Protein AF-T2S810-F1 (afdb_monomer_lite)

InterPro domains:
  IPR047781 Nickel-binding protein Mua [NF040738] (2-120)
  IPR047781 Nickel-binding protein Mua [PF28016] (2-120)

Foldseek 3Di:
DVVVVVVVVVVVVVVVVVVVVVVVVVVVVVVVVVVVPPDPPDPPVPPDFDFDQWDWDQDPVRDTDIDGDPDRHGDPVVVVVVVVVVVVVVVVVVVVVVVVVVVVVVVVVVVVVVVVVVVVVVVVVVVVD

pLDDT: mean 81.02, std 14.42, range [46.56, 98.38]

Radius of gyration: 32.92 Å; chains: 1; bounding box: 61×39×94 Å

Structure (mmCIF, N/CA/C/O backbone):
data_AF-T2S810-F1
#
_entry.id   AF-T2S810-F1
#
loop_
_atom_site.group_PDB
_atom_site.id
_atom_site.type_symbol
_atom_site.label_atom_id
_atom_site.label_alt_id
_atom_site.label_comp_id
_atom_site.label_asym_id
_atom_site.label_entity_id
_atom_site.label_seq_id
_atom_site.pdbx_PDB_ins_code
_atom_site.Cartn_x
_atom_site.Cartn_y
_atom_site.Cartn_z
_atom_site.occupancy
_atom_site.B_iso_or_equiv
_atom_site.auth_seq_id
_atom_site.auth_comp_id
_atom_site.auth_asym_id
_atom_site.auth_atom_id
_atom_site.pdbx_PDB_model_num
ATOM 1 N N . MET A 1 1 ? 28.184 -28.328 -49.155 1.00 57.72 1 MET A N 1
ATOM 2 C CA . MET A 1 1 ? 27.563 -29.270 -48.191 1.00 57.72 1 MET A CA 1
ATOM 3 C C . MET A 1 1 ? 27.354 -28.646 -46.806 1.00 57.72 1 MET A C 1
ATOM 5 O O . MET A 1 1 ? 26.373 -28.974 -46.155 1.00 57.72 1 MET A O 1
ATOM 9 N N . GLU A 1 2 ? 28.184 -27.689 -46.387 1.00 64.12 2 GLU A N 1
ATOM 10 C CA . GLU A 1 2 ? 28.179 -27.106 -45.029 1.00 64.12 2 GLU A CA 1
ATOM 11 C C . GLU A 1 2 ? 26.981 -26.181 -44.722 1.00 64.12 2 GLU A C 1
ATOM 13 O O . GLU A 1 2 ? 26.407 -26.231 -43.637 1.00 64.12 2 GLU A O 1
ATOM 18 N N . LEU A 1 3 ? 26.515 -25.394 -45.700 1.00 71.19 3 LEU A N 1
ATOM 19 C CA . LEU A 1 3 ? 25.398 -24.445 -45.528 1.00 71.19 3 LEU A CA 1
ATOM 20 C C . LEU A 1 3 ? 24.070 -25.114 -45.125 1.00 71.19 3 LEU A C 1
ATOM 22 O O . LEU A 1 3 ? 23.314 -24.565 -44.321 1.00 71.19 3 LEU A O 1
ATOM 26 N N . LYS A 1 4 ? 23.796 -26.315 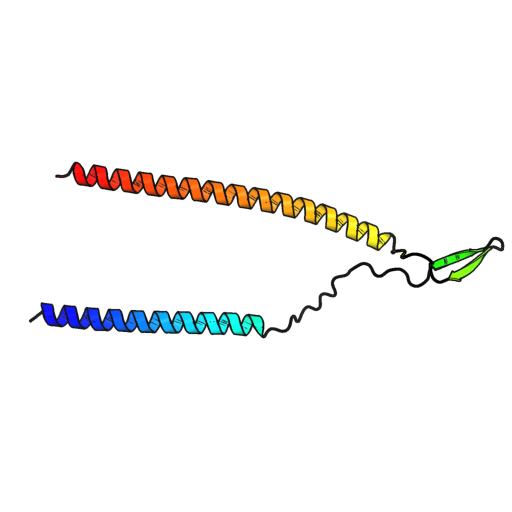-45.649 1.00 75.00 4 LYS A N 1
ATOM 27 C CA . LYS A 1 4 ? 22.577 -27.077 -45.327 1.00 75.00 4 LYS A CA 1
ATOM 28 C C . LYS A 1 4 ? 22.612 -27.610 -43.891 1.00 75.00 4 LYS A C 1
ATOM 30 O O . LYS A 1 4 ? 21.616 -27.509 -43.179 1.00 75.00 4 LYS A O 1
ATOM 35 N N . GLN A 1 5 ? 23.775 -28.077 -43.438 1.00 77.06 5 GLN A N 1
ATOM 36 C CA . GLN A 1 5 ? 23.971 -28.579 -42.075 1.00 77.06 5 GLN A CA 1
ATOM 37 C C . GLN A 1 5 ? 23.819 -27.458 -41.035 1.00 77.06 5 GLN A C 1
ATOM 39 O O . GLN A 1 5 ? 23.134 -27.631 -40.028 1.00 77.06 5 GLN A O 1
ATOM 44 N N . VAL A 1 6 ? 24.371 -26.270 -41.305 1.00 77.12 6 VAL A N 1
ATOM 45 C CA . VAL A 1 6 ? 24.225 -25.101 -40.418 1.00 77.12 6 VAL A CA 1
ATOM 46 C C . VAL A 1 6 ? 22.761 -24.651 -40.322 1.00 77.12 6 VAL A C 1
ATOM 48 O O . VAL A 1 6 ? 22.274 -24.356 -39.228 1.00 77.12 6 VAL A O 1
ATOM 51 N N . GLN A 1 7 ? 22.018 -24.657 -41.433 1.00 79.38 7 GLN A N 1
ATOM 52 C CA . GLN A 1 7 ? 20.589 -24.319 -41.434 1.00 79.38 7 GLN A CA 1
ATOM 53 C C . GLN A 1 7 ? 19.734 -25.333 -40.660 1.00 79.38 7 GLN A C 1
ATOM 55 O O . GLN A 1 7 ? 18.810 -24.937 -39.944 1.00 79.38 7 GLN A O 1
ATOM 60 N N . GLU A 1 8 ? 20.045 -26.625 -40.750 1.00 82.56 8 GLU A N 1
ATOM 61 C CA . GLU A 1 8 ? 19.369 -27.660 -39.963 1.00 82.56 8 GLU A CA 1
ATOM 62 C C . GLU A 1 8 ? 19.657 -27.527 -38.466 1.00 82.56 8 GLU A C 1
ATOM 64 O O . GLU A 1 8 ? 18.734 -27.615 -37.652 1.00 82.56 8 GLU A O 1
ATOM 69 N N . ILE A 1 9 ? 20.905 -27.237 -38.088 1.00 81.94 9 ILE A N 1
ATOM 70 C CA . ILE A 1 9 ? 21.284 -26.990 -36.690 1.00 81.94 9 ILE A CA 1
ATOM 71 C C . ILE A 1 9 ? 20.554 -25.755 -36.146 1.00 81.94 9 ILE A C 1
ATOM 73 O O . ILE A 1 9 ? 20.020 -25.795 -35.036 1.00 81.94 9 ILE A O 1
ATOM 77 N N . LEU A 1 10 ? 20.462 -24.675 -36.927 1.00 82.50 10 LEU A N 1
ATOM 78 C CA . LEU A 1 10 ? 19.724 -23.470 -36.538 1.00 82.50 10 LEU A CA 1
ATOM 79 C C . LEU A 1 10 ? 18.225 -23.736 -36.372 1.00 82.50 10 LEU A C 1
ATOM 81 O O . LEU A 1 10 ? 17.623 -23.254 -35.410 1.00 82.50 10 LEU A O 1
ATOM 85 N N . ARG A 1 11 ? 17.614 -24.538 -37.254 1.00 83.81 11 ARG A N 1
ATOM 86 C CA . ARG A 1 11 ? 16.208 -24.952 -37.111 1.00 83.81 11 ARG A CA 1
ATOM 87 C C . ARG A 1 11 ? 15.992 -25.783 -35.848 1.00 83.81 11 ARG A C 1
ATOM 89 O O . ARG A 1 11 ? 15.063 -25.492 -35.096 1.00 83.81 11 ARG A O 1
ATOM 96 N N . LYS A 1 12 ? 16.876 -26.746 -35.566 1.00 84.88 12 LYS A N 1
ATOM 97 C CA . LYS A 1 12 ? 16.826 -27.562 -34.341 1.00 84.88 12 LYS A CA 1
ATOM 98 C C . LYS A 1 12 ? 16.949 -26.694 -33.085 1.00 84.88 12 LYS A C 1
ATOM 100 O O . LYS A 1 12 ? 16.093 -26.786 -32.210 1.00 84.88 12 LYS A O 1
ATOM 105 N N . LYS A 1 13 ? 17.926 -25.779 -33.036 1.00 83.81 13 LYS A N 1
ATOM 106 C CA . LYS A 1 13 ? 18.113 -24.841 -31.911 1.00 83.81 13 LYS A CA 1
ATOM 107 C C . LYS A 1 13 ? 16.942 -23.870 -31.738 1.00 83.81 13 LYS A C 1
ATOM 109 O O . LYS A 1 13 ? 16.578 -23.524 -30.620 1.00 83.81 13 LYS A O 1
ATOM 114 N N . LYS A 1 14 ? 16.315 -23.426 -32.830 1.00 85.00 14 LYS A N 1
ATOM 115 C CA . LYS A 1 14 ? 15.133 -22.552 -32.764 1.00 85.00 14 LYS A CA 1
ATOM 116 C C . LYS A 1 14 ? 13.913 -23.292 -32.213 1.00 85.00 14 LYS A C 1
ATOM 118 O O . LYS A 1 14 ? 13.128 -22.700 -31.476 1.00 85.00 14 LYS A O 1
ATOM 123 N N . ASN A 1 15 ? 13.766 -24.572 -32.549 1.00 83.19 15 ASN A N 1
ATOM 124 C CA . ASN A 1 15 ? 12.685 -25.409 -32.040 1.00 83.19 15 ASN A CA 1
ATOM 125 C C . ASN A 1 15 ? 12.884 -25.758 -30.560 1.00 83.19 15 ASN A C 1
ATOM 127 O O . ASN A 1 15 ? 11.931 -25.646 -29.794 1.00 83.19 15 ASN A O 1
ATOM 131 N N . THR A 1 16 ? 14.111 -26.067 -30.129 1.00 83.75 16 THR A N 1
ATOM 132 C CA . THR A 1 16 ? 14.400 -26.305 -28.703 1.00 83.75 16 THR A CA 1
ATOM 133 C C . THR A 1 16 ? 14.153 -25.052 -27.863 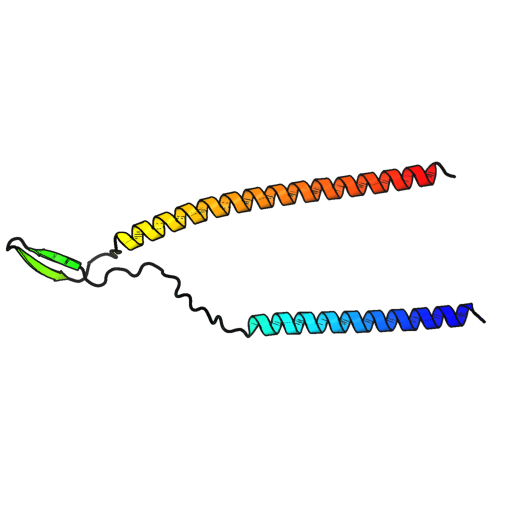1.00 83.75 16 THR A C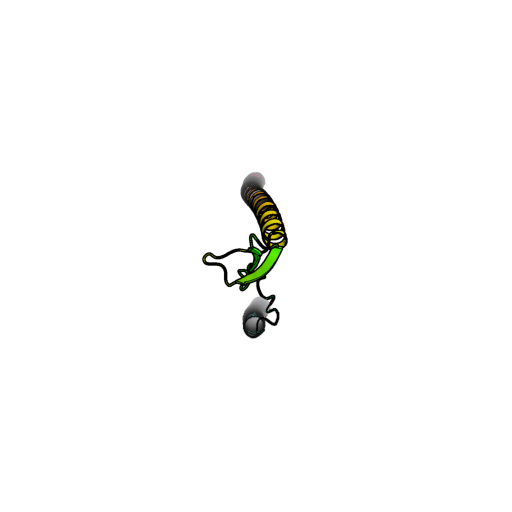 1
ATOM 135 O O . THR A 1 16 ? 13.544 -25.127 -26.801 1.00 83.75 16 THR A O 1
ATOM 138 N N . LEU A 1 17 ? 14.517 -23.873 -28.374 1.00 84.38 17 LEU A N 1
ATOM 139 C CA . LEU A 1 17 ? 14.272 -22.596 -27.699 1.00 84.38 17 LEU A CA 1
ATOM 140 C C . LEU A 1 17 ? 12.770 -22.283 -27.576 1.00 84.38 17 LEU A C 1
ATOM 142 O O . LEU A 1 17 ? 12.336 -21.721 -26.572 1.00 84.38 17 LEU A O 1
ATOM 146 N N . LYS A 1 18 ? 11.956 -22.669 -28.569 1.00 85.94 18 LYS A N 1
ATOM 147 C CA . LYS A 1 18 ? 10.490 -22.569 -28.473 1.00 85.94 18 LYS A CA 1
ATOM 148 C C . LYS A 1 18 ? 9.921 -23.499 -27.397 1.00 85.94 18 LYS A C 1
ATOM 150 O O . LYS A 1 18 ? 9.081 -23.037 -26.632 1.00 85.94 18 LYS A O 1
ATOM 155 N N . GLY A 1 19 ? 10.405 -24.741 -27.315 1.00 85.38 19 GLY A N 1
ATOM 156 C CA . GLY A 1 19 ? 10.002 -25.698 -26.276 1.00 85.38 19 GLY A CA 1
ATOM 157 C C . GLY A 1 19 ? 10.325 -25.193 -24.869 1.00 85.38 19 GLY A C 1
ATOM 158 O O . GLY A 1 19 ? 9.430 -25.067 -24.040 1.00 85.38 19 GLY A O 1
ATOM 159 N N . LEU A 1 20 ? 11.563 -24.740 -24.644 1.00 85.00 20 LEU A N 1
ATOM 160 C CA . LEU A 1 20 ? 11.985 -24.180 -23.353 1.00 85.00 20 LEU A CA 1
ATOM 161 C C . LEU A 1 20 ? 11.161 -22.950 -22.940 1.00 85.00 20 LEU A C 1
ATOM 163 O O . LEU A 1 20 ? 10.843 -22.769 -21.769 1.00 85.00 20 LEU A O 1
ATOM 167 N N . LYS A 1 21 ? 10.774 -22.092 -23.895 1.00 85.12 21 LYS A N 1
ATOM 168 C CA . LYS A 1 21 ? 9.890 -20.949 -23.608 1.00 85.12 21 LYS A CA 1
ATOM 169 C C . LYS A 1 21 ? 8.497 -21.385 -23.153 1.00 85.12 21 LYS A C 1
ATOM 171 O O . LYS A 1 21 ? 7.924 -20.722 -22.292 1.00 85.12 21 LYS A O 1
ATOM 176 N N . GLN A 1 22 ? 7.961 -22.459 -23.731 1.00 86.12 22 GLN A N 1
ATOM 177 C CA . GLN A 1 22 ? 6.660 -23.008 -23.347 1.00 86.12 22 GLN A CA 1
ATOM 178 C C . GLN A 1 22 ? 6.720 -23.660 -21.962 1.00 86.12 22 GLN A C 1
ATOM 180 O O . GLN A 1 22 ? 5.847 -23.388 -21.144 1.00 86.12 22 GLN A O 1
ATOM 185 N N . GLU A 1 23 ? 7.782 -24.408 -21.657 1.00 85.81 23 GLU A N 1
ATOM 186 C CA . GLU A 1 23 ? 8.004 -24.998 -20.328 1.00 85.81 23 GLU A CA 1
ATOM 187 C C . GLU A 1 23 ? 8.138 -23.926 -19.238 1.00 85.81 23 GLU A C 1
ATOM 189 O O . GLU A 1 23 ? 7.479 -24.000 -18.205 1.00 85.81 23 GLU A O 1
ATOM 194 N N . ILE A 1 24 ? 8.920 -22.867 -19.486 1.00 87.44 24 ILE A N 1
ATOM 195 C CA . ILE A 1 24 ? 9.056 -21.740 -18.546 1.00 87.44 24 ILE A CA 1
ATOM 196 C C . ILE A 1 24 ? 7.706 -21.050 -18.315 1.00 87.44 24 ILE A C 1
ATOM 198 O O . ILE A 1 24 ? 7.413 -20.613 -17.202 1.00 87.44 24 ILE A O 1
ATOM 202 N N . TYR A 1 25 ? 6.886 -20.922 -19.359 1.00 85.00 25 TYR A N 1
ATOM 203 C CA . TYR A 1 25 ? 5.556 -20.334 -19.237 1.00 85.00 25 TYR A CA 1
ATOM 204 C C . TYR A 1 25 ? 4.617 -21.220 -18.405 1.00 85.00 25 TYR A C 1
ATOM 206 O O . TYR A 1 25 ? 3.953 -20.713 -17.504 1.00 85.00 25 TYR A O 1
ATOM 214 N N . GLN A 1 26 ? 4.625 -22.536 -18.629 1.00 85.44 26 GLN A N 1
ATOM 215 C CA . GLN A 1 26 ? 3.844 -23.490 -17.834 1.00 85.44 26 GLN A CA 1
ATOM 216 C C . GLN A 1 26 ? 4.270 -23.492 -16.361 1.00 85.44 26 GLN A C 1
ATOM 218 O O . GLN A 1 26 ? 3.422 -23.364 -15.483 1.00 85.44 26 GLN A O 1
ATOM 223 N N . GLN A 1 27 ? 5.575 -23.497 -16.078 1.00 83.25 27 GLN A N 1
ATOM 224 C CA . GLN A 1 27 ? 6.091 -23.416 -14.707 1.00 83.25 27 GLN A CA 1
ATOM 225 C C . GLN A 1 27 ? 5.712 -22.106 -14.000 1.00 83.25 27 GLN A C 1
ATOM 227 O O . GLN A 1 27 ? 5.518 -22.088 -12.783 1.00 83.25 27 GLN A O 1
ATOM 232 N N . LYS A 1 28 ? 5.615 -20.988 -14.733 1.00 81.19 28 LYS A N 1
ATOM 233 C CA . LYS A 1 28 ? 5.122 -19.718 -14.175 1.00 81.19 28 LYS A CA 1
ATOM 234 C C . LYS A 1 28 ? 3.645 -19.804 -13.809 1.00 81.19 28 LYS A C 1
ATOM 236 O O . LYS A 1 28 ? 3.293 -19.411 -12.701 1.00 81.19 28 LYS A O 1
ATOM 241 N N . LEU A 1 29 ? 2.819 -20.372 -14.687 1.00 76.75 29 LEU A N 1
ATOM 242 C CA . LEU A 1 29 ? 1.396 -20.581 -14.417 1.00 76.75 29 LEU A CA 1
ATOM 243 C C . LEU A 1 29 ? 1.170 -21.525 -13.227 1.00 76.75 29 LEU A C 1
ATOM 245 O O . LEU A 1 29 ? 0.325 -21.255 -12.380 1.00 76.75 29 LEU A O 1
ATOM 249 N N . GLU A 1 30 ? 1.955 -22.596 -13.098 1.00 77.12 30 GLU A N 1
ATOM 250 C CA . GLU A 1 30 ? 1.898 -23.496 -11.937 1.00 77.12 30 GLU A CA 1
ATOM 251 C C . GLU A 1 30 ? 2.317 -22.799 -10.630 1.00 77.12 30 GLU A C 1
ATOM 253 O O . GLU A 1 30 ? 1.704 -23.005 -9.577 1.00 77.12 30 GLU A O 1
ATOM 258 N N . LYS A 1 31 ? 3.327 -21.920 -10.676 1.00 75.88 31 LYS A N 1
ATOM 259 C CA . LYS A 1 31 ? 3.743 -21.106 -9.519 1.00 75.88 31 LYS A CA 1
ATOM 260 C C . LYS A 1 31 ? 2.697 -20.065 -9.112 1.00 75.88 31 LYS A C 1
ATOM 262 O O . LYS A 1 31 ? 2.514 -19.835 -7.916 1.00 75.88 31 LYS A O 1
ATOM 267 N N . GLU A 1 32 ? 2.007 -19.459 -10.074 1.00 68.38 32 GLU A N 1
ATOM 268 C CA . GLU A 1 32 ? 0.904 -18.525 -9.817 1.00 68.38 32 GLU A CA 1
ATOM 269 C C . GLU A 1 32 ? -0.330 -19.251 -9.258 1.00 68.38 32 GLU A C 1
ATOM 271 O O . GLU A 1 32 ? -0.880 -18.834 -8.238 1.00 68.38 32 GLU A O 1
ATOM 276 N N . ASN A 1 33 ? -0.704 -20.399 -9.830 1.00 64.44 33 ASN A N 1
ATOM 277 C CA . ASN A 1 33 ? -1.832 -21.208 -9.352 1.00 64.44 33 ASN A CA 1
ATOM 278 C C . ASN A 1 33 ? -1.578 -21.848 -7.973 1.00 64.44 33 ASN A C 1
ATOM 280 O O . ASN A 1 33 ? -2.498 -22.034 -7.178 1.00 64.44 33 ASN A O 1
ATOM 284 N N . SER A 1 34 ? -0.324 -22.166 -7.642 1.00 63.59 34 SER A N 1
ATOM 285 C CA . SER A 1 34 ? 0.040 -22.604 -6.286 1.00 63.59 34 SER A CA 1
ATOM 286 C C . SER A 1 34 ? 0.069 -21.456 -5.272 1.00 63.59 34 SER A C 1
ATOM 288 O O . SER A 1 34 ? -0.100 -21.706 -4.079 1.00 63.59 34 SER A O 1
ATOM 290 N N . HIS A 1 35 ? 0.226 -20.201 -5.710 1.00 58.38 35 HIS A N 1
ATOM 291 C CA . HIS A 1 35 ? 0.049 -19.029 -4.845 1.00 58.38 35 HIS A CA 1
ATOM 292 C C . HIS A 1 35 ? -1.426 -18.708 -4.581 1.00 58.38 35 HIS A C 1
ATOM 294 O O . HIS A 1 35 ? -1.743 -18.296 -3.469 1.00 58.38 35 HIS A O 1
ATOM 300 N N . SER A 1 36 ? -2.329 -18.939 -5.539 1.00 56.88 36 SER A N 1
ATOM 301 C CA . SER A 1 36 ? -3.769 -18.696 -5.351 1.00 56.88 36 SER A CA 1
ATOM 302 C C . SER A 1 36 ? -4.471 -19.760 -4.495 1.00 56.88 36 SER A C 1
ATOM 304 O O . SER A 1 36 ? -5.436 -19.444 -3.804 1.00 56.88 36 SER A O 1
ATOM 306 N N . ASN A 1 37 ? -3.961 -20.999 -4.474 1.00 52.41 37 ASN A N 1
ATOM 307 C CA . ASN A 1 37 ? -4.493 -22.094 -3.646 1.00 52.41 37 ASN A CA 1
ATOM 308 C C . ASN A 1 37 ? -3.927 -22.151 -2.220 1.00 52.41 37 ASN A C 1
ATOM 310 O O . ASN A 1 37 ? -4.377 -22.964 -1.405 1.00 52.41 37 ASN A O 1
ATOM 314 N N . LYS A 1 38 ? -2.979 -21.277 -1.872 1.00 52.94 38 LYS A N 1
ATOM 315 C CA . LYS A 1 38 ? -2.701 -21.005 -0.464 1.00 52.94 38 LYS A CA 1
ATOM 316 C C . LYS A 1 38 ? -3.898 -20.237 0.077 1.00 52.94 38 LYS A C 1
ATOM 318 O O . LYS A 1 38 ? -3.995 -19.025 -0.094 1.00 52.94 38 LYS A O 1
ATOM 323 N N . LYS A 1 39 ? -4.815 -20.952 0.741 1.00 50.56 39 LYS A N 1
ATOM 324 C CA . LYS A 1 39 ? -5.747 -20.328 1.690 1.00 50.56 39 LYS A CA 1
ATOM 325 C C . LYS A 1 39 ? -4.940 -19.311 2.502 1.00 50.56 39 LYS A C 1
ATOM 327 O O . LYS A 1 39 ? -3.839 -19.675 2.925 1.00 50.56 39 LYS A O 1
ATOM 332 N N . PRO A 1 40 ? -5.428 -18.079 2.715 1.00 49.66 40 PRO A N 1
ATOM 333 C CA . PRO A 1 40 ? -4.768 -17.158 3.621 1.00 49.66 40 PRO A CA 1
ATOM 334 C C . PRO A 1 40 ? -4.735 -17.828 4.998 1.00 49.66 40 PRO A C 1
ATOM 336 O O . PRO A 1 40 ? -5.713 -17.826 5.734 1.00 49.66 40 PRO A O 1
ATOM 339 N N . GLN A 1 41 ? -3.615 -18.477 5.314 1.00 50.03 41 GLN A N 1
ATOM 340 C CA . GLN A 1 41 ? -3.359 -19.109 6.607 1.00 50.03 41 GLN A CA 1
ATOM 341 C C . GLN A 1 41 ? -3.011 -18.071 7.674 1.00 50.03 41 GLN A C 1
ATOM 343 O O . GLN A 1 41 ? -2.756 -18.421 8.817 1.00 50.03 41 GLN A O 1
ATOM 348 N N . ASN A 1 42 ? -3.094 -16.797 7.303 1.00 48.31 42 ASN A N 1
ATOM 349 C CA . ASN A 1 42 ? -3.154 -15.680 8.208 1.00 48.31 42 ASN A CA 1
ATOM 350 C C . ASN A 1 42 ? -4.542 -15.058 8.051 1.00 48.31 42 ASN A C 1
ATOM 352 O O . ASN A 1 42 ? -4.710 -14.031 7.396 1.00 48.31 42 ASN A O 1
ATOM 356 N N . THR A 1 43 ? -5.538 -15.617 8.738 1.00 48.84 43 THR A N 1
ATOM 357 C CA . THR A 1 43 ? -6.428 -14.728 9.489 1.00 48.84 43 THR A CA 1
ATOM 358 C C . THR A 1 43 ? -5.577 -14.106 10.594 1.00 48.84 43 THR A C 1
ATOM 360 O O . THR A 1 43 ? -5.729 -14.413 11.772 1.00 48.84 43 THR A O 1
ATOM 363 N N . GLU A 1 44 ? -4.636 -13.241 10.212 1.00 53.38 44 GLU A N 1
ATOM 364 C CA . GLU A 1 44 ? -4.393 -12.059 11.013 1.00 53.38 44 GLU A CA 1
ATOM 365 C C . GLU A 1 44 ? -5.764 -11.403 11.030 1.00 53.38 44 GLU A C 1
ATOM 367 O O . GLU A 1 44 ? -6.168 -10.772 10.052 1.00 53.38 44 GLU A O 1
ATOM 372 N N . GLU A 1 45 ? -6.558 -11.719 12.059 1.00 52.22 45 GLU A N 1
ATOM 373 C CA . GLU A 1 45 ? -7.753 -10.963 12.368 1.00 52.22 45 GLU A CA 1
ATOM 374 C C . GLU A 1 45 ? -7.281 -9.524 12.323 1.00 52.22 45 GLU A C 1
ATOM 376 O O . GLU A 1 45 ? -6.488 -9.103 13.165 1.00 52.22 45 GLU A O 1
ATOM 381 N N . TRP A 1 46 ? -7.659 -8.798 11.271 1.00 49.47 46 TRP A N 1
ATOM 382 C CA . TRP A 1 46 ? -7.427 -7.374 11.242 1.00 49.47 46 TRP A CA 1
ATOM 383 C C . TRP A 1 46 ? -8.028 -6.886 12.548 1.00 49.47 46 TRP A C 1
ATOM 385 O O . TRP A 1 46 ? -9.234 -7.042 12.764 1.00 49.47 46 TRP A O 1
ATOM 395 N N . ILE A 1 47 ? -7.163 -6.410 13.448 1.00 56.22 47 ILE A N 1
ATOM 396 C CA . ILE A 1 47 ? -7.524 -5.942 14.783 1.00 56.22 47 ILE A CA 1
ATOM 397 C C . ILE A 1 47 ? -8.215 -4.603 14.569 1.00 56.22 47 ILE A C 1
ATOM 399 O O . ILE A 1 47 ? -7.712 -3.528 14.890 1.00 56.22 47 ILE A O 1
ATOM 403 N N . PHE A 1 48 ? -9.367 -4.649 13.915 1.00 56.25 48 PHE A N 1
ATOM 404 C CA . PHE A 1 48 ? -10.268 -3.539 13.912 1.00 56.25 48 PHE A CA 1
ATOM 405 C C . PHE A 1 48 ? -10.739 -3.382 15.342 1.00 56.25 48 PHE A C 1
ATOM 407 O O . PHE A 1 48 ? -11.095 -4.375 15.989 1.00 56.25 48 PHE A O 1
ATOM 414 N N . PRO A 1 49 ? -10.735 -2.148 15.853 1.00 62.25 49 PRO A N 1
ATOM 415 C CA . PRO A 1 49 ? -11.184 -1.917 17.198 1.00 62.25 49 PRO A CA 1
ATOM 416 C C . PRO A 1 49 ? -12.622 -2.414 17.335 1.00 62.25 49 PRO A C 1
ATOM 418 O O . PRO A 1 49 ? -13.523 -1.934 16.646 1.00 62.25 49 PRO A O 1
ATOM 421 N N . LYS A 1 50 ? -12.834 -3.416 18.195 1.00 70.44 50 LYS A N 1
ATOM 422 C CA . LYS A 1 50 ? -14.178 -3.840 18.583 1.00 70.44 50 LYS A CA 1
ATOM 423 C C . LYS A 1 50 ? -14.719 -2.795 19.552 1.00 70.44 50 LYS A C 1
ATOM 425 O O . LYS A 1 50 ? -14.001 -2.321 20.435 1.00 70.44 50 LYS A O 1
ATOM 430 N N . ALA A 1 51 ? -15.961 -2.378 19.331 1.00 75.94 51 ALA A N 1
ATOM 431 C CA . ALA A 1 51 ? -16.624 -1.473 20.255 1.00 75.94 51 ALA A CA 1
ATOM 432 C C . ALA A 1 51 ? -16.806 -2.173 21.610 1.00 75.94 51 ALA A C 1
ATOM 434 O O . ALA A 1 51 ? -16.995 -3.386 21.659 1.00 75.94 51 ALA A O 1
ATOM 435 N N . LEU A 1 52 ? -16.742 -1.404 22.691 1.00 80.50 52 LEU A N 1
ATOM 436 C CA . LEU A 1 52 ? -17.047 -1.862 24.035 1.00 80.50 52 LEU A CA 1
ATOM 437 C C . LEU A 1 52 ? -18.508 -2.308 24.083 1.00 80.50 52 LEU A C 1
ATOM 439 O O . LEU A 1 52 ? -19.411 -1.555 23.714 1.00 80.50 52 LEU A O 1
ATOM 443 N N . GLU A 1 53 ? -18.719 -3.539 24.533 1.00 82.56 53 GLU A N 1
ATOM 444 C CA . GLU A 1 53 ? -20.052 -4.118 24.703 1.00 82.56 53 GLU A CA 1
ATOM 445 C C . GLU A 1 53 ? -20.685 -3.680 26.027 1.00 82.56 53 GLU A C 1
ATOM 447 O O . GLU A 1 53 ? -21.901 -3.509 26.103 1.00 82.56 53 GLU A O 1
ATOM 452 N N . GLU A 1 54 ? -19.857 -3.430 27.042 1.00 84.50 54 GLU A N 1
ATOM 453 C CA . GLU A 1 54 ? -20.268 -3.020 28.382 1.00 84.50 54 GLU A CA 1
ATOM 454 C C . GLU A 1 54 ? -19.364 -1.902 28.908 1.00 84.50 54 GLU A C 1
ATOM 456 O O . GLU A 1 54 ? -18.172 -1.837 28.598 1.00 84.50 54 GLU A O 1
ATOM 461 N N . VAL A 1 55 ? -19.950 -1.013 29.705 1.00 83.94 55 VAL A N 1
ATOM 462 C CA . VAL A 1 55 ? -19.270 0.074 30.410 1.00 83.94 55 VAL A CA 1
ATOM 463 C C . VAL A 1 55 ? -19.714 0.103 31.867 1.00 83.94 55 VAL A C 1
ATOM 465 O O . VAL A 1 55 ? -20.874 -0.168 32.183 1.00 83.94 55 VAL A O 1
ATOM 468 N N . GLU A 1 56 ? -18.783 0.439 32.752 1.00 88.06 56 GLU A N 1
ATOM 469 C CA . GLU A 1 56 ? -19.041 0.627 34.177 1.00 88.06 56 GLU A CA 1
ATOM 470 C C . GLU A 1 56 ? -19.424 2.085 34.443 1.00 88.06 56 GLU A C 1
ATOM 472 O O . GLU A 1 56 ? -18.735 3.016 34.021 1.00 88.06 56 GLU A O 1
ATOM 477 N N . ILE A 1 57 ? -20.554 2.283 35.117 1.00 88.06 57 ILE A N 1
ATOM 478 C CA . ILE A 1 57 ? -21.105 3.593 35.455 1.00 88.06 57 ILE A CA 1
ATOM 479 C C . ILE A 1 57 ? -21.135 3.716 36.973 1.00 88.06 57 ILE A C 1
ATOM 481 O O . ILE A 1 57 ? -21.731 2.883 37.656 1.00 88.06 57 ILE A O 1
ATOM 485 N N . TYR A 1 58 ? -20.536 4.788 37.485 1.00 90.69 58 TYR A N 1
ATOM 486 C CA . TYR A 1 58 ? -20.652 5.171 38.886 1.00 90.69 58 TYR A CA 1
ATOM 487 C C . TYR A 1 58 ? -21.958 5.931 39.105 1.00 90.69 58 TYR A C 1
ATOM 489 O O . TYR A 1 58 ? -22.175 6.999 38.525 1.00 90.69 58 TYR A O 1
ATOM 497 N N . THR A 1 59 ? -22.843 5.378 39.929 1.00 86.56 59 THR A N 1
ATOM 498 C CA . THR A 1 59 ? -24.058 6.072 40.362 1.00 86.56 59 THR A CA 1
ATOM 499 C C . THR A 1 59 ? -23.761 7.039 41.504 1.00 86.56 59 THR A C 1
ATOM 501 O O . THR A 1 59 ? -22.716 6.980 42.149 1.00 86.56 59 THR A O 1
ATOM 504 N N . LYS A 1 60 ? -24.709 7.946 41.770 1.00 89.25 60 LYS A N 1
ATOM 505 C CA . LYS A 1 60 ? -24.608 8.935 42.857 1.00 89.25 60 LYS A CA 1
ATOM 506 C C . LYS A 1 60 ? -24.449 8.297 44.243 1.00 89.25 60 LYS A C 1
ATOM 508 O O . LYS A 1 60 ? -23.914 8.940 45.136 1.00 89.25 60 LYS A O 1
ATOM 513 N N . ASP A 1 61 ? -24.855 7.038 44.384 1.00 91.38 61 ASP A N 1
ATOM 514 C CA . ASP A 1 61 ? -24.768 6.258 45.621 1.00 91.38 61 ASP A CA 1
ATOM 515 C C . ASP A 1 61 ? -23.447 5.471 45.737 1.00 91.38 61 ASP A C 1
ATOM 517 O O . ASP A 1 61 ? -23.353 4.520 46.511 1.00 91.38 61 ASP A O 1
ATOM 521 N N . ASN A 1 62 ? -22.426 5.830 44.944 1.00 85.06 62 ASN A N 1
ATOM 522 C CA . ASN A 1 62 ? -21.137 5.134 44.847 1.00 85.06 62 ASN A CA 1
ATOM 523 C C . ASN A 1 62 ? -21.240 3.644 44.468 1.00 85.06 62 ASN A C 1
ATOM 525 O O . ASN A 1 62 ? -20.328 2.864 44.744 1.00 85.06 62 ASN A O 1
ATOM 529 N N . GLN A 1 63 ? -22.320 3.234 43.801 1.00 89.75 63 GLN A N 1
ATOM 530 C CA . GLN A 1 63 ? -22.442 1.879 43.267 1.00 89.75 63 GLN A CA 1
ATOM 531 C C . GLN A 1 63 ? -21.937 1.832 41.824 1.00 89.75 63 GLN A C 1
ATOM 533 O O . GLN A 1 63 ? -22.086 2.788 41.062 1.00 89.75 63 GLN A O 1
ATOM 538 N N . ILE A 1 64 ? -21.343 0.701 41.446 1.00 89.06 64 ILE A N 1
ATOM 539 C CA . ILE A 1 64 ? -20.878 0.451 40.081 1.00 89.06 64 ILE A CA 1
ATOM 540 C C . ILE A 1 64 ? -21.932 -0.393 39.372 1.00 89.06 64 ILE A C 1
ATOM 542 O O . ILE A 1 64 ? -22.238 -1.503 39.807 1.00 89.06 64 ILE A O 1
ATOM 546 N N . ILE A 1 65 ? -22.476 0.126 38.273 1.00 89.69 65 ILE A N 1
ATOM 547 C CA . ILE A 1 65 ? -23.453 -0.578 37.437 1.00 89.69 65 ILE A CA 1
ATOM 548 C C . ILE A 1 65 ? -22.841 -0.834 36.063 1.00 89.69 65 ILE A C 1
ATOM 550 O O . ILE A 1 65 ? -22.277 0.071 35.450 1.00 89.69 65 ILE A O 1
ATOM 554 N N . LYS A 1 66 ? -22.982 -2.062 35.559 1.00 90.31 66 LYS A N 1
ATOM 555 C CA . LYS A 1 66 ? -22.620 -2.413 34.182 1.00 90.31 66 LYS A CA 1
ATOM 556 C C . LYS A 1 66 ? -23.788 -2.125 33.251 1.00 90.31 66 LYS A C 1
ATOM 558 O O . LYS A 1 66 ? -24.904 -2.584 33.489 1.00 90.31 66 LYS A O 1
ATOM 563 N N . ALA A 1 67 ? -23.534 -1.370 32.191 1.00 87.31 67 ALA A N 1
ATOM 564 C CA . ALA A 1 67 ? -24.537 -1.017 31.196 1.00 87.31 67 ALA A CA 1
ATOM 565 C C . ALA A 1 67 ? -23.986 -1.169 29.780 1.00 87.31 67 ALA A C 1
ATOM 567 O O . ALA A 1 67 ? -22.785 -1.042 29.542 1.00 87.31 67 ALA A O 1
ATOM 568 N N . LYS A 1 68 ? -24.883 -1.390 28.818 1.00 86.94 68 LYS A N 1
ATOM 569 C CA . LYS A 1 68 ? -24.524 -1.349 27.399 1.00 86.94 68 LYS A CA 1
ATOM 570 C C . LYS A 1 68 ? -24.470 0.106 26.933 1.00 86.94 68 LYS A C 1
ATOM 572 O O . LYS A 1 68 ? -25.422 0.850 27.181 1.00 86.94 68 LYS A O 1
ATOM 577 N N . PRO A 1 69 ? -23.396 0.540 26.260 1.00 84.88 69 PRO A N 1
ATOM 578 C CA . PRO A 1 69 ? -23.281 1.920 25.828 1.00 84.88 69 PRO A CA 1
ATOM 579 C C . PRO A 1 69 ? -24.252 2.231 24.679 1.00 84.88 69 PRO A C 1
ATOM 581 O O . PRO A 1 69 ? -24.351 1.489 23.705 1.00 84.88 69 PRO A O 1
ATOM 584 N N . CYS A 1 70 ? -24.940 3.374 24.753 1.00 80.69 70 CYS A N 1
ATOM 585 C CA . CYS A 1 70 ? -25.892 3.807 23.717 1.00 80.69 70 CYS A CA 1
ATOM 586 C C . CYS A 1 70 ? -25.224 4.199 22.384 1.00 80.69 70 CYS A C 1
ATOM 588 O O . CYS A 1 70 ? -25.898 4.358 21.369 1.00 80.69 70 CYS A O 1
ATOM 590 N N . LYS A 1 71 ? -23.902 4.406 22.382 1.00 78.62 71 LYS A N 1
ATOM 591 C CA . LYS A 1 71 ? -23.085 4.717 21.201 1.00 78.62 71 LYS A CA 1
ATOM 592 C C . LYS A 1 71 ? -21.868 3.799 21.182 1.00 78.62 71 LYS A C 1
ATOM 594 O O . LYS A 1 71 ? -21.419 3.359 22.235 1.00 78.62 71 LYS A O 1
ATOM 599 N N . ARG A 1 72 ? -21.297 3.554 19.995 1.00 73.31 72 ARG A N 1
ATOM 600 C CA . ARG A 1 72 ? -20.026 2.822 19.867 1.00 73.31 72 ARG A CA 1
ATOM 601 C C . ARG A 1 72 ? -18.927 3.567 20.623 1.00 73.31 72 ARG A C 1
ATOM 603 O O . ARG A 1 72 ? -18.460 4.608 20.169 1.00 73.31 72 ARG A O 1
ATOM 610 N N . LEU A 1 73 ? -18.537 3.015 21.763 1.00 72.56 73 LEU A N 1
ATOM 611 C CA . LEU A 1 73 ? -17.366 3.423 22.525 1.00 72.56 73 LEU A CA 1
ATOM 612 C C . LEU A 1 73 ? -16.250 2.430 22.237 1.00 72.56 73 LEU A C 1
ATOM 614 O O . LEU A 1 73 ? -16.509 1.246 22.069 1.00 72.56 73 LEU A O 1
ATOM 618 N N . PHE A 1 74 ? -15.017 2.903 22.150 1.00 75.38 74 PHE A N 1
ATOM 619 C CA . PHE A 1 74 ? -13.846 2.052 21.969 1.00 75.38 74 PHE A CA 1
ATOM 620 C C . PHE A 1 74 ? -12.940 2.219 23.180 1.00 75.38 74 PHE A C 1
ATOM 622 O O . PHE A 1 74 ? -12.938 3.277 23.807 1.00 75.38 74 PHE A O 1
ATOM 629 N N . ASN A 1 75 ? -12.169 1.182 23.500 1.00 78.56 75 ASN A N 1
ATOM 630 C CA . ASN A 1 75 ? -11.166 1.275 24.553 1.00 78.56 75 ASN A CA 1
ATOM 631 C C . ASN A 1 75 ? -10.146 2.379 24.206 1.00 78.56 75 ASN A C 1
ATOM 633 O O . ASN A 1 75 ? -9.646 2.436 23.079 1.00 78.56 75 ASN A O 1
ATOM 637 N N . GLU A 1 76 ? -9.832 3.243 25.172 1.00 78.31 76 GLU A N 1
ATOM 638 C CA . GLU A 1 76 ? -8.893 4.355 25.005 1.00 78.31 76 GLU A CA 1
ATOM 639 C C . GLU A 1 76 ? -7.498 3.887 24.566 1.00 78.31 76 GLU A C 1
ATOM 641 O O . GLU A 1 76 ? -6.919 4.454 23.637 1.00 78.31 76 GLU A O 1
ATOM 646 N N . GLY A 1 77 ? -6.989 2.792 25.141 1.00 77.62 77 GLY A N 1
ATOM 647 C CA . GLY A 1 77 ? -5.700 2.219 24.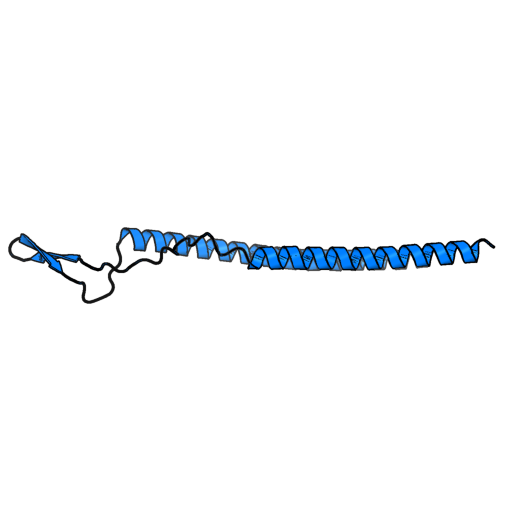746 1.00 77.62 77 GLY A CA 1
ATOM 648 C C . GLY A 1 77 ? -5.681 1.788 23.277 1.00 77.62 77 GLY A C 1
ATOM 649 O O . GLY A 1 77 ? -4.710 2.027 22.559 1.00 77.62 77 GLY A O 1
ATOM 650 N N . LEU A 1 78 ? -6.797 1.240 22.797 1.00 74.19 78 LEU A N 1
ATOM 651 C CA . LEU A 1 78 ? -6.951 0.791 21.416 1.00 74.19 78 LEU A CA 1
ATOM 652 C C . LEU A 1 78 ? -7.080 1.969 20.437 1.00 74.19 78 LEU A C 1
ATOM 654 O O . LEU A 1 78 ? -6.506 1.946 19.348 1.00 74.19 78 LEU A O 1
ATOM 658 N N . TYR A 1 79 ? -7.777 3.036 20.839 1.00 77.25 79 TYR A N 1
ATOM 659 C CA . TYR A 1 79 ? -7.836 4.287 20.078 1.00 77.25 79 TYR A CA 1
ATOM 660 C C . TYR A 1 79 ? -6.445 4.921 19.912 1.00 77.25 79 TYR A C 1
ATOM 662 O O . TYR A 1 79 ? -6.088 5.358 18.813 1.00 77.25 79 TYR A O 1
ATOM 670 N N . LEU A 1 80 ? -5.633 4.933 20.974 1.00 79.06 80 LEU A N 1
ATOM 671 C CA . LEU A 1 80 ? -4.266 5.458 20.932 1.00 79.06 80 LEU A CA 1
ATOM 672 C C . LEU A 1 80 ? -3.357 4.633 20.012 1.00 79.06 80 LEU A C 1
ATOM 674 O O . LEU A 1 80 ? -2.637 5.216 19.195 1.00 79.06 80 LEU A O 1
ATOM 678 N N . GLN A 1 81 ? -3.436 3.300 20.084 1.00 82.69 81 GLN A N 1
ATOM 679 C CA . GLN A 1 81 ? -2.710 2.398 19.181 1.00 82.69 81 GLN A CA 1
ATOM 680 C C . GLN A 1 81 ? -3.088 2.650 17.717 1.00 82.69 81 GLN A C 1
ATOM 682 O O . GLN A 1 81 ? -2.213 2.901 16.887 1.00 82.69 81 GLN A O 1
ATOM 687 N N . TYR A 1 82 ? -4.387 2.694 17.407 1.00 83.38 82 TYR A N 1
ATOM 688 C CA . TYR A 1 82 ? -4.873 2.983 16.056 1.00 83.38 82 TYR A CA 1
ATOM 689 C C . TYR A 1 82 ? -4.385 4.346 15.545 1.00 83.38 82 TYR A C 1
ATOM 691 O O . TYR A 1 82 ? -3.941 4.475 14.403 1.00 83.38 82 TYR A O 1
ATOM 699 N N . ARG A 1 83 ? -4.391 5.373 16.403 1.00 84.56 83 ARG A N 1
ATOM 700 C CA . ARG A 1 83 ? -3.880 6.707 16.065 1.00 84.56 83 ARG A CA 1
ATOM 701 C C . ARG A 1 83 ? -2.365 6.720 15.819 1.00 84.56 83 ARG A C 1
ATOM 703 O O . ARG A 1 83 ? -1.902 7.553 15.035 1.00 84.56 83 ARG A O 1
ATOM 710 N N . SER A 1 84 ? -1.585 5.857 16.475 1.00 85.69 84 SER A N 1
ATOM 711 C CA . SER A 1 84 ? -0.154 5.685 16.169 1.00 85.69 84 SER A CA 1
ATOM 712 C C . SER A 1 84 ? 0.030 5.050 14.796 1.00 85.69 84 SER A C 1
ATOM 714 O O . SER A 1 84 ? 0.655 5.650 13.922 1.00 85.69 84 SER A O 1
ATOM 716 N N . VAL A 1 85 ? -0.634 3.915 14.562 1.00 89.88 85 VAL A N 1
ATOM 717 C CA . VAL A 1 85 ? -0.552 3.169 13.298 1.00 89.88 85 VAL A CA 1
ATOM 718 C C . VAL A 1 85 ? -1.001 4.025 12.114 1.00 89.88 85 VAL A C 1
ATOM 720 O O . VAL A 1 85 ? -0.358 4.022 11.069 1.00 89.88 85 VAL A O 1
ATOM 723 N N . LEU A 1 86 ? -2.059 4.828 12.263 1.00 90.44 86 LEU A N 1
ATOM 724 C CA . LEU A 1 86 ? -2.486 5.766 11.221 1.00 90.44 86 LEU A CA 1
ATOM 725 C C . LEU A 1 86 ? -1.417 6.814 10.888 1.00 90.44 86 LEU A C 1
ATOM 727 O O . LEU A 1 86 ? -1.237 7.159 9.716 1.00 90.44 86 LEU A O 1
ATOM 731 N N . ARG A 1 87 ? -0.719 7.342 11.902 1.00 93.19 87 ARG A N 1
ATOM 732 C CA . ARG A 1 87 ? 0.370 8.306 11.696 1.00 93.19 87 ARG A CA 1
ATOM 733 C C . ARG A 1 87 ? 1.540 7.652 10.971 1.00 93.19 87 ARG A C 1
ATOM 735 O O . ARG A 1 87 ? 2.007 8.207 9.978 1.00 93.19 87 ARG A O 1
ATOM 742 N N . GLU A 1 88 ? 1.950 6.467 11.406 1.00 94.50 88 GLU A N 1
ATOM 743 C CA . GLU A 1 88 ? 3.006 5.683 10.760 1.00 94.50 88 GLU A CA 1
ATOM 744 C C . GLU A 1 88 ? 2.644 5.332 9.314 1.00 94.50 88 GLU A C 1
ATOM 746 O O . GLU A 1 88 ? 3.429 5.582 8.403 1.00 94.50 88 GLU A O 1
ATOM 751 N N . ASN A 1 89 ? 1.419 4.864 9.062 1.00 95.31 89 ASN A N 1
ATOM 752 C CA . ASN A 1 89 ? 0.942 4.537 7.718 1.00 95.31 89 ASN A CA 1
ATOM 753 C C . ASN A 1 89 ? 0.993 5.753 6.782 1.00 95.31 89 ASN A C 1
ATOM 755 O O . ASN A 1 89 ? 1.418 5.638 5.632 1.00 95.31 89 ASN A O 1
ATOM 759 N N . ARG A 1 90 ? 0.601 6.935 7.276 1.00 96.06 90 ARG A N 1
ATOM 760 C CA . ARG A 1 90 ? 0.680 8.182 6.506 1.00 96.06 90 ARG A CA 1
ATOM 761 C C . ARG A 1 90 ? 2.125 8.539 6.154 1.00 96.06 90 ARG A C 1
ATOM 763 O O . ARG A 1 90 ? 2.385 8.942 5.022 1.00 96.06 90 ARG A O 1
ATOM 770 N N . LEU A 1 91 ? 3.057 8.384 7.095 1.00 97.00 91 LEU A N 1
ATOM 771 C CA . LEU A 1 91 ? 4.482 8.618 6.846 1.00 97.00 91 LEU A CA 1
ATOM 772 C C . LEU A 1 91 ? 5.032 7.631 5.813 1.00 97.00 91 LEU A C 1
ATOM 774 O O . LEU A 1 91 ? 5.654 8.053 4.841 1.00 97.00 91 LEU A O 1
ATOM 778 N N . LEU A 1 92 ? 4.744 6.339 5.975 1.00 97.69 92 LEU A N 1
ATOM 779 C CA . LEU A 1 92 ? 5.184 5.291 5.056 1.00 97.69 92 LEU A CA 1
ATOM 780 C C . LEU A 1 92 ? 4.652 5.512 3.638 1.00 97.69 92 LEU A C 1
ATOM 782 O O . LEU A 1 92 ? 5.425 5.429 2.688 1.00 97.69 92 LEU A O 1
ATOM 786 N N . LYS A 1 93 ? 3.376 5.883 3.482 1.00 97.50 93 LYS A N 1
ATOM 787 C CA . LYS A 1 93 ? 2.805 6.243 2.173 1.00 97.50 93 LYS A CA 1
ATOM 788 C C . LYS A 1 93 ? 3.537 7.415 1.529 1.00 97.50 93 LYS A C 1
ATOM 790 O O . LYS A 1 93 ? 3.853 7.353 0.349 1.00 97.50 93 LYS A O 1
ATOM 795 N N . ASN A 1 94 ? 3.866 8.452 2.297 1.00 97.50 94 ASN A N 1
ATOM 796 C CA . ASN A 1 94 ? 4.631 9.582 1.772 1.00 97.50 94 ASN A CA 1
ATOM 797 C C . ASN A 1 94 ? 6.045 9.169 1.335 1.00 97.50 94 ASN A C 1
ATOM 799 O O . ASN A 1 94 ? 6.527 9.637 0.305 1.00 97.50 94 ASN A O 1
ATOM 803 N N . HIS A 1 95 ? 6.717 8.308 2.103 1.00 97.81 95 HIS A N 1
ATOM 804 C CA . HIS A 1 95 ? 8.028 7.775 1.726 1.00 97.81 95 HIS A CA 1
ATOM 805 C C . HIS A 1 95 ? 7.957 6.916 0.463 1.00 97.81 95 HIS A C 1
ATOM 807 O O . HIS A 1 95 ? 8.803 7.080 -0.415 1.00 97.81 95 HIS A O 1
ATOM 813 N N . LEU A 1 96 ? 6.933 6.067 0.349 1.00 98.06 96 LEU A N 1
ATOM 814 C CA . LEU A 1 96 ? 6.671 5.265 -0.841 1.00 98.06 96 LEU A CA 1
ATOM 815 C C . LEU A 1 96 ? 6.506 6.166 -2.071 1.00 98.06 96 LEU A C 1
ATOM 817 O O . LEU A 1 96 ? 7.260 6.025 -3.025 1.00 98.06 96 LEU A O 1
ATOM 821 N N . SER A 1 97 ? 5.631 7.175 -1.999 1.0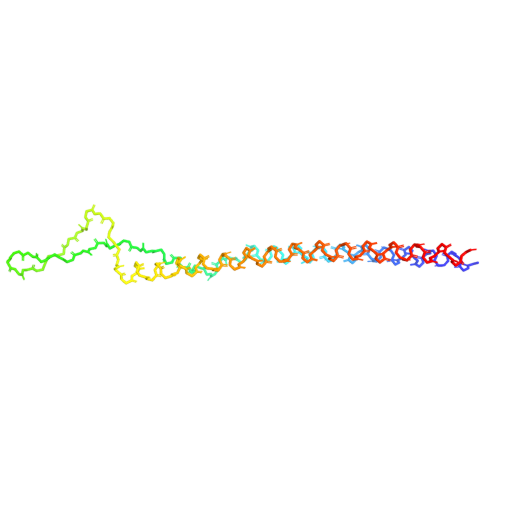0 97.25 97 SER A N 1
ATOM 822 C CA . SER A 1 97 ? 5.402 8.103 -3.112 1.00 97.25 97 SER A CA 1
ATOM 823 C C . SER A 1 97 ? 6.668 8.855 -3.533 1.00 97.25 97 SER A C 1
ATOM 825 O O . SER A 1 97 ? 6.891 9.075 -4.722 1.00 97.25 97 SER A O 1
ATOM 827 N N . LYS A 1 98 ? 7.526 9.243 -2.576 1.00 98.06 98 LYS A N 1
ATOM 828 C CA . LYS A 1 98 ? 8.827 9.862 -2.889 1.00 98.06 98 LYS A CA 1
ATOM 829 C C . LYS A 1 98 ? 9.743 8.896 -3.638 1.00 98.06 98 LYS A C 1
ATOM 831 O O . LYS A 1 98 ? 10.396 9.303 -4.593 1.00 98.06 98 LYS A O 1
ATOM 836 N N . LYS A 1 99 ? 9.787 7.630 -3.215 1.00 98.31 99 LYS A N 1
ATOM 837 C CA . LYS A 1 99 ? 10.599 6.599 -3.868 1.00 98.31 99 LYS A CA 1
ATOM 838 C C . LYS A 1 99 ? 10.068 6.236 -5.250 1.00 98.31 99 LYS A C 1
ATOM 840 O O . LYS A 1 99 ? 10.863 6.112 -6.173 1.00 98.31 99 LYS A O 1
ATOM 845 N N . ASP A 1 100 ? 8.753 6.162 -5.426 1.00 98.00 100 ASP A N 1
ATOM 846 C CA . ASP A 1 100 ? 8.134 5.942 -6.737 1.00 98.00 100 ASP A CA 1
ATOM 847 C C . ASP A 1 100 ? 8.465 7.075 -7.716 1.00 98.00 100 ASP A C 1
ATOM 849 O O . ASP A 1 100 ? 8.772 6.823 -8.883 1.00 98.00 100 ASP A O 1
ATOM 853 N N . PHE A 1 101 ? 8.470 8.320 -7.231 1.00 98.19 101 PHE A N 1
ATOM 854 C CA . PHE A 1 101 ? 8.891 9.474 -8.022 1.00 98.19 101 PHE A CA 1
ATOM 855 C C . PHE A 1 101 ? 10.374 9.402 -8.416 1.00 98.19 101 PHE A C 1
ATOM 857 O O . PHE A 1 101 ? 10.705 9.567 -9.588 1.00 98.19 101 PHE A O 1
ATOM 864 N N . GLU A 1 102 ? 11.263 9.091 -7.469 1.00 98.12 102 GLU A N 1
ATOM 865 C CA . GLU A 1 102 ? 12.700 8.908 -7.726 1.00 98.12 102 GLU A CA 1
ATOM 866 C C . GLU A 1 102 ? 12.955 7.795 -8.759 1.00 98.12 102 GLU A C 1
ATOM 868 O O . GLU A 1 102 ? 13.719 7.972 -9.705 1.00 98.12 102 GLU A O 1
ATOM 873 N N . ILE A 1 103 ? 12.241 6.670 -8.651 1.00 98.25 103 ILE A N 1
ATOM 874 C CA . ILE A 1 103 ? 12.305 5.574 -9.626 1.00 98.25 103 ILE A CA 1
ATOM 875 C C . ILE A 1 103 ? 11.850 6.036 -11.014 1.00 98.25 103 ILE A C 1
ATOM 877 O O . ILE A 1 103 ? 12.444 5.643 -12.021 1.00 98.25 103 ILE A O 1
ATOM 881 N N . ALA A 1 104 ? 10.782 6.831 -11.095 1.00 97.69 104 ALA A N 1
ATOM 882 C CA . ALA A 1 104 ? 10.291 7.349 -12.367 1.00 97.69 104 ALA A CA 1
ATOM 883 C C . ALA A 1 104 ? 11.320 8.273 -13.035 1.00 97.69 104 ALA A C 1
ATOM 885 O O . ALA A 1 104 ? 11.557 8.134 -14.237 1.00 97.69 104 ALA A O 1
ATOM 886 N N . LEU A 1 105 ? 11.969 9.149 -12.261 1.00 98.38 105 LEU A N 1
ATOM 887 C CA . LEU A 1 105 ? 13.055 10.005 -12.742 1.00 98.38 105 LEU A CA 1
ATOM 888 C C . LEU A 1 105 ? 14.234 9.182 -13.267 1.00 98.38 105 LEU A C 1
ATOM 890 O O . LEU A 1 105 ? 14.605 9.326 -14.430 1.00 98.38 105 LEU A O 1
ATOM 894 N N . LEU A 1 106 ? 14.743 8.239 -12.471 1.00 98.25 106 LEU A N 1
ATOM 895 C CA . LEU A 1 106 ? 15.870 7.389 -12.869 1.00 98.25 106 LEU A CA 1
ATOM 896 C C . LEU A 1 106 ? 15.570 6.584 -14.142 1.00 98.25 106 LEU A C 1
ATOM 898 O O . LEU A 1 106 ? 16.441 6.400 -14.988 1.00 98.25 106 LEU A O 1
ATOM 902 N N . LYS A 1 107 ? 14.327 6.122 -14.331 1.00 98.19 107 LYS A N 1
ATOM 903 C CA . LYS A 1 107 ? 13.915 5.442 -15.573 1.00 98.19 107 LYS A CA 1
ATOM 904 C C . LYS A 1 107 ? 13.985 6.357 -16.795 1.00 98.19 107 LYS A C 1
ATOM 906 O O . LYS A 1 107 ? 14.318 5.878 -17.881 1.00 98.19 107 LYS A O 1
ATOM 911 N N . ILE A 1 108 ? 13.637 7.633 -16.640 1.00 97.62 108 ILE A N 1
ATOM 912 C CA . ILE A 1 108 ? 13.727 8.631 -17.711 1.00 97.62 108 ILE A CA 1
ATOM 913 C C . ILE A 1 108 ? 15.195 8.891 -18.043 1.00 97.62 108 ILE A C 1
ATOM 915 O O . ILE A 1 108 ? 15.575 8.741 -19.203 1.00 97.62 108 ILE A O 1
ATOM 919 N N . GLU A 1 109 ? 16.018 9.172 -17.033 1.00 97.69 109 GLU A N 1
ATOM 920 C CA . GLU A 1 109 ? 17.454 9.424 -17.196 1.00 97.69 109 GLU A CA 1
ATOM 921 C C . GLU A 1 109 ? 18.157 8.253 -17.890 1.00 97.69 109 GLU A C 1
ATOM 923 O O . GLU A 1 109 ? 18.863 8.436 -18.878 1.00 97.69 109 GLU A O 1
ATOM 928 N N . LEU A 1 110 ? 17.891 7.023 -17.445 1.00 97.81 110 LEU A N 1
ATOM 929 C CA . LEU A 1 110 ? 18.480 5.813 -18.020 1.00 97.81 110 LEU A CA 1
ATOM 930 C C . LEU A 1 110 ? 18.042 5.617 -19.480 1.00 97.81 110 LEU A C 1
ATOM 932 O O . LEU A 1 110 ? 18.847 5.271 -20.348 1.00 97.81 110 LEU A O 1
ATOM 936 N N . ARG A 1 111 ? 16.765 5.872 -19.789 1.00 96.56 111 ARG A N 1
ATOM 937 C CA . ARG A 1 111 ? 16.260 5.822 -21.167 1.00 96.56 111 ARG A CA 1
ATOM 938 C C . ARG A 1 111 ? 16.964 6.845 -22.054 1.00 96.56 111 ARG A C 1
ATOM 940 O O . ARG A 1 111 ? 17.282 6.519 -23.198 1.00 96.56 111 ARG A O 1
ATOM 947 N N . ASP A 1 112 ? 17.154 8.060 -21.563 1.00 97.00 112 ASP A N 1
ATOM 948 C CA . ASP A 1 112 ? 17.734 9.146 -22.346 1.00 97.00 112 ASP A CA 1
ATOM 949 C C . ASP A 1 112 ? 19.243 8.915 -22.549 1.00 97.00 112 ASP A C 1
ATOM 951 O O . ASP A 1 112 ? 19.710 8.965 -23.686 1.00 97.00 112 ASP A O 1
ATOM 955 N N . LEU A 1 113 ? 19.952 8.430 -21.526 1.00 96.94 113 LEU A N 1
ATOM 956 C CA . LEU A 1 113 ? 21.338 7.961 -21.632 1.00 96.94 113 LEU A CA 1
ATOM 957 C C . LEU A 1 113 ? 21.491 6.817 -22.653 1.00 96.94 113 LEU A C 1
ATOM 959 O O . LEU A 1 113 ? 22.393 6.828 -23.489 1.00 96.94 113 LEU A O 1
ATOM 963 N N . HIS A 1 114 ? 20.576 5.842 -22.668 1.00 96.06 114 HIS A N 1
ATOM 964 C CA . HIS A 1 114 ? 20.573 4.791 -23.693 1.00 96.06 114 HIS A CA 1
ATOM 965 C C . HIS A 1 114 ? 20.351 5.327 -25.115 1.00 96.06 114 HIS A C 1
ATOM 967 O O . HIS A 1 114 ? 20.875 4.749 -26.073 1.00 96.06 114 HIS A O 1
ATOM 973 N N . LYS A 1 115 ? 19.555 6.390 -25.285 1.00 94.81 115 LYS A N 1
ATOM 974 C CA . LYS A 1 115 ? 19.379 7.037 -26.593 1.00 94.81 115 LYS A CA 1
ATOM 975 C C . LYS A 1 115 ? 20.656 7.750 -27.018 1.00 94.81 115 LYS A C 1
ATOM 977 O O . LYS A 1 115 ? 21.060 7.581 -28.164 1.00 94.81 115 LYS A O 1
ATOM 982 N N . GLU A 1 116 ? 21.299 8.478 -26.110 1.00 94.00 116 GLU A N 1
ATOM 983 C CA . GLU A 1 116 ? 22.573 9.150 -26.376 1.00 94.00 116 GLU A CA 1
ATOM 984 C C . GLU A 1 116 ? 23.645 8.150 -26.808 1.00 94.00 116 GLU A C 1
ATOM 986 O O . GLU A 1 116 ? 24.234 8.317 -27.874 1.00 94.00 116 GLU A O 1
ATOM 991 N N . ILE A 1 117 ? 23.826 7.051 -26.068 1.00 92.94 117 ILE A N 1
ATOM 992 C CA . ILE A 1 117 ? 24.781 5.991 -26.435 1.00 92.94 117 ILE A CA 1
ATOM 993 C C . ILE A 1 117 ? 24.510 5.465 -27.849 1.00 92.94 117 ILE A C 1
ATOM 995 O O . ILE A 1 117 ? 25.440 5.321 -28.644 1.00 92.94 117 ILE A O 1
ATOM 999 N N . LYS A 1 118 ? 23.245 5.193 -28.191 1.00 92.69 118 LYS A N 1
ATOM 1000 C CA . LYS A 1 118 ? 22.880 4.726 -29.537 1.00 92.69 118 LYS A CA 1
ATOM 1001 C C . LYS A 1 118 ? 23.213 5.756 -30.614 1.00 92.69 118 LYS A C 1
ATOM 1003 O O . LYS A 1 118 ? 23.717 5.376 -31.667 1.00 92.69 118 LYS A O 1
ATOM 1008 N N . LEU A 1 119 ? 22.945 7.037 -30.367 1.00 90.81 119 LEU A N 1
ATOM 1009 C CA . LEU A 1 119 ? 23.277 8.112 -31.303 1.00 90.81 119 LEU A CA 1
ATOM 1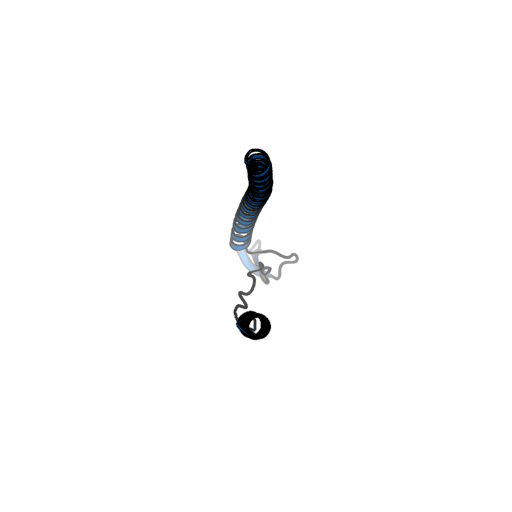010 C C . LEU A 1 119 ? 24.791 8.220 -31.517 1.00 90.81 119 LEU A C 1
ATOM 1012 O O . LEU A 1 119 ? 25.230 8.265 -32.665 1.00 90.81 119 LEU A O 1
ATOM 1016 N N . TYR A 1 120 ? 25.585 8.174 -30.443 1.00 89.12 120 TYR A N 1
ATOM 1017 C CA . TYR A 1 120 ? 27.047 8.166 -30.532 1.00 89.12 120 TYR A CA 1
ATOM 1018 C C . TYR A 1 120 ? 27.576 6.960 -31.317 1.00 89.12 120 TYR A C 1
ATOM 1020 O O . TYR A 1 120 ? 28.442 7.118 -32.175 1.00 89.12 120 TYR A O 1
ATOM 1028 N N . GLN A 1 121 ? 27.033 5.761 -31.082 1.00 86.00 121 GLN A N 1
ATOM 1029 C CA . GLN A 1 121 ? 27.407 4.563 -31.842 1.00 86.00 121 GLN A CA 1
ATOM 1030 C C . GLN A 1 121 ? 27.110 4.720 -33.339 1.00 86.00 121 GLN A C 1
ATOM 1032 O O . GLN A 1 121 ? 27.960 4.399 -34.164 1.00 86.00 121 GLN A O 1
ATOM 1037 N N . VAL A 1 122 ? 25.938 5.253 -33.698 1.00 82.38 122 VAL A N 1
ATOM 1038 C CA . VAL A 1 122 ? 25.565 5.504 -35.101 1.00 82.38 122 VAL A CA 1
ATOM 1039 C C . VAL A 1 122 ? 26.479 6.549 -35.746 1.00 82.38 122 VAL A C 1
ATOM 1041 O O . VAL A 1 122 ? 26.920 6.348 -36.874 1.00 82.38 122 VAL A O 1
ATOM 1044 N N . GLN A 1 123 ? 26.800 7.639 -35.047 1.00 75.94 123 GLN A N 1
ATOM 1045 C CA . GLN A 1 123 ? 27.695 8.678 -35.565 1.00 75.94 123 GLN A CA 1
ATOM 1046 C C . GLN A 1 123 ? 29.130 8.182 -35.763 1.00 75.94 123 GLN A C 1
ATOM 1048 O O . GLN A 1 123 ? 29.748 8.516 -36.770 1.00 75.94 123 GLN A O 1
ATOM 1053 N N . ASN A 1 124 ? 29.658 7.370 -34.846 1.00 70.75 124 ASN A N 1
ATOM 1054 C CA . ASN A 1 124 ? 31.001 6.804 -34.991 1.00 70.75 124 ASN A CA 1
ATOM 1055 C C . ASN A 1 124 ? 31.060 5.776 -36.133 1.00 70.75 124 ASN A C 1
ATOM 1057 O O . ASN A 1 124 ? 31.976 5.826 -36.944 1.00 70.75 124 ASN A O 1
ATOM 1061 N N . LEU A 1 125 ? 30.026 4.943 -36.299 1.00 65.06 125 LEU A N 1
ATOM 1062 C CA . LEU A 1 125 ? 29.909 4.028 -37.446 1.00 65.06 125 LEU A CA 1
ATOM 1063 C C . LEU A 1 125 ? 29.820 4.746 -38.807 1.00 65.06 125 LEU A C 1
ATOM 1065 O O . LEU A 1 125 ? 30.108 4.138 -39.836 1.00 65.06 125 LEU A O 1
ATOM 1069 N N . LEU A 1 126 ? 29.387 6.010 -38.825 1.00 60.69 126 LEU A N 1
ATOM 1070 C CA . LEU A 1 126 ? 29.354 6.853 -40.025 1.00 60.69 126 LEU A CA 1
ATOM 1071 C C . LEU A 1 126 ? 30.681 7.576 -40.292 1.00 60.69 126 LEU A C 1
ATOM 1073 O O . LEU A 1 126 ? 30.893 7.996 -41.422 1.00 60.69 126 LEU A O 1
ATOM 1077 N N . LYS A 1 127 ? 31.550 7.737 -39.285 1.00 58.31 127 LYS A N 1
ATOM 1078 C CA . LYS A 1 127 ? 32.881 8.353 -39.433 1.00 58.31 127 LYS A CA 1
ATOM 1079 C C . LYS A 1 127 ? 33.958 7.367 -39.892 1.00 58.31 127 LYS A C 1
ATOM 1081 O O . LYS A 1 127 ? 34.944 7.800 -40.472 1.00 58.31 127 LYS A O 1
ATOM 1086 N N . ASP A 1 128 ? 33.754 6.073 -39.654 1.00 54.16 128 ASP A N 1
ATOM 1087 C CA . ASP A 1 128 ? 34.675 5.000 -40.060 1.00 54.16 128 ASP A CA 1
ATOM 1088 C C . ASP A 1 128 ? 34.404 4.462 -41.489 1.00 54.16 128 ASP A C 1
ATOM 1090 O O . ASP A 1 128 ? 34.898 3.395 -41.861 1.00 54.16 128 ASP A O 1
ATOM 1094 N N . LYS A 1 129 ? 33.608 5.177 -42.298 1.00 46.56 129 LYS A N 1
ATOM 1095 C CA . LYS A 1 129 ? 33.378 4.922 -43.731 1.00 46.56 129 LYS A CA 1
ATOM 1096 C C . LYS A 1 129 ? 33.839 6.107 -44.562 1.00 46.56 129 LYS A C 1
ATOM 1098 O O . LYS A 1 129 ? 34.350 5.847 -45.671 1.00 46.56 129 LYS A O 1
#

Secondary structure (DSSP, 8-state):
-HHHHHHHHHHHHHHHHHHHHHHHHHHHHHHHHHHHTS---------PPPPPS-EEEE-TTS-EEEE--SS----HHHHHHHHHHHHHHHHHHHHHHHHHHHHHHHHHHHHHHHHHHHHHHHHHHHH--

Sequence (129 aa):
MELKQVQEILRKKKNTLKGLKQEIYQQKLEKENSHSNKKPQNTEEWIFPKALEEVEIYTKDNQIIKAKPCKRLFNEGLYLQYRSVLRENRLLKNHLSKKDFEIALLKIELRDLHKEIKLYQVQNLLKDK

Organism: NCBI:txid1352357